Protein AF-A0AAW7KTW1-F1 (afdb_monomer_lite)

Secondary structure (DSSP, 8-state):
--HHHHHHHHGGG------PPPPPHHHHHHHHHHHHHHHHHTTS---HHHHHHHHHHHHHHHHHHHHH---SS----------------THHHH---TT-----TT-SSHHHHHHHHHH----GGGG-TT--HHHHHHHHHHHHHHHHHHHHHHTT--

Radius of gyration: 26.55 Å; chains: 1; bounding box: 48×44×89 Å

Sequence (158 aa):
MIKWILLILLCLFTSLPQAYEQYSQEHCDSIVKERETIRSRLRQSYKVKEGERLKARFKYLFEELAKHCDKPKQTNRTYQRSSAYSSSNNALLHTRMPNMKLHSD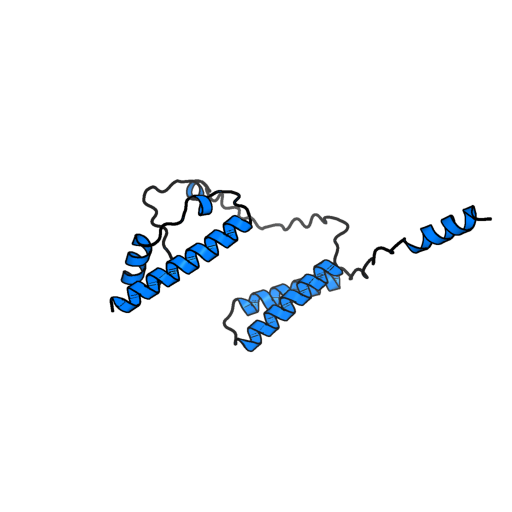SYSDPEKLAAWSEFYTLPKRCRSKGMQSSDFVWCSEYRGEQKRLFEARWNKRR

Structure (mmCIF, N/CA/C/O backbone):
data_AF-A0AAW7KTW1-F1
#
_entry.id   AF-A0AAW7KTW1-F1
#
loop_
_atom_site.group_PDB
_atom_site.id
_atom_site.type_symbol
_atom_site.label_atom_id
_atom_site.label_alt_id
_atom_site.label_comp_id
_atom_site.label_asym_id
_atom_site.label_entity_id
_atom_site.label_seq_id
_atom_site.pdbx_PDB_ins_code
_atom_site.Cartn_x
_atom_site.Cartn_y
_atom_site.Cartn_z
_atom_site.occupancy
_atom_site.B_iso_or_equiv
_atom_site.auth_seq_id
_atom_site.auth_comp_id
_atom_site.auth_asym_id
_atom_site.auth_atom_id
_atom_site.pdbx_PDB_model_num
ATOM 1 N N . MET A 1 1 ? -7.403 1.780 -63.534 1.00 54.03 1 MET A N 1
ATOM 2 C CA . MET A 1 1 ? -6.654 2.756 -62.704 1.00 54.03 1 MET A CA 1
ATOM 3 C C . MET A 1 1 ? -7.059 2.764 -61.219 1.00 54.03 1 MET A C 1
ATOM 5 O O . MET A 1 1 ? -6.532 3.567 -60.471 1.00 54.03 1 MET A O 1
ATOM 9 N N . ILE A 1 2 ? -7.912 1.836 -60.752 1.00 55.72 2 ILE A N 1
ATOM 10 C CA . ILE A 1 2 ? -8.376 1.769 -59.347 1.00 55.72 2 ILE A CA 1
ATOM 11 C C . ILE A 1 2 ? -7.443 0.959 -58.420 1.00 55.72 2 ILE A C 1
ATOM 13 O O . ILE A 1 2 ? -7.427 1.167 -57.212 1.00 55.72 2 ILE A O 1
ATOM 17 N N . LYS A 1 3 ? -6.599 0.083 -58.990 1.00 51.25 3 LYS A N 1
ATOM 18 C CA . LYS A 1 3 ? -5.624 -0.744 -58.248 1.00 51.25 3 LYS A CA 1
ATOM 19 C C . LYS A 1 3 ? -4.502 0.069 -57.590 1.00 51.25 3 LYS A C 1
ATOM 21 O O . LYS A 1 3 ? -4.025 -0.315 -56.531 1.00 51.25 3 LYS A O 1
ATOM 26 N N . TRP A 1 4 ? -4.125 1.203 -58.179 1.00 59.69 4 TRP A N 1
ATOM 27 C CA . TRP A 1 4 ? -3.083 2.080 -57.633 1.00 59.69 4 TRP A CA 1
ATOM 28 C C . TRP A 1 4 ? -3.589 2.943 -56.470 1.00 59.69 4 TRP A C 1
ATOM 30 O O . TRP A 1 4 ? -2.829 3.245 -55.558 1.00 59.69 4 TRP A O 1
ATOM 40 N N . ILE A 1 5 ? -4.887 3.264 -56.449 1.00 62.66 5 ILE A N 1
ATOM 41 C CA . ILE A 1 5 ? -5.512 4.072 -55.390 1.00 62.66 5 ILE A CA 1
ATOM 42 C C . ILE A 1 5 ? -5.597 3.275 -54.077 1.00 62.66 5 ILE A C 1
ATOM 44 O O . ILE A 1 5 ? -5.342 3.819 -53.007 1.00 62.66 5 ILE A O 1
ATOM 48 N N . LEU A 1 6 ? -5.865 1.965 -54.156 1.00 59.78 6 LEU A N 1
ATOM 49 C CA . LEU A 1 6 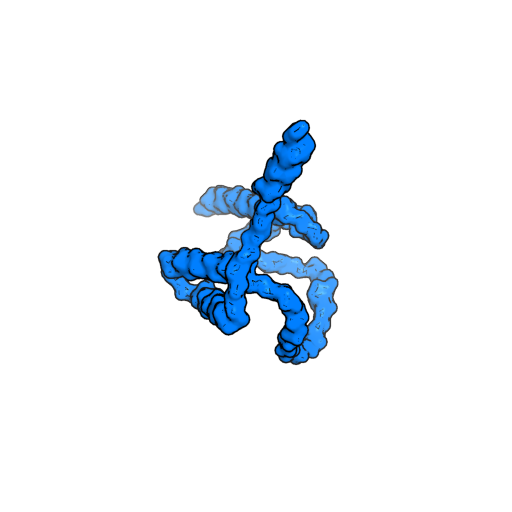? -5.891 1.076 -52.985 1.00 59.78 6 LEU A CA 1
ATOM 50 C C . LEU A 1 6 ? -4.500 0.861 -52.364 1.00 59.78 6 LEU A C 1
ATOM 52 O O . LEU A 1 6 ? -4.389 0.737 -51.148 1.00 59.78 6 LEU A O 1
ATOM 56 N N . LEU A 1 7 ? -3.441 0.865 -53.180 1.00 58.19 7 LEU A N 1
ATOM 57 C CA . LEU A 1 7 ? -2.057 0.738 -52.707 1.00 58.19 7 LEU A CA 1
ATOM 58 C C . LEU A 1 7 ? -1.578 1.986 -51.955 1.00 58.19 7 LEU A C 1
ATOM 60 O O . LEU A 1 7 ? -0.892 1.860 -50.947 1.00 58.19 7 LEU A O 1
ATOM 64 N N . ILE A 1 8 ? -1.987 3.179 -52.393 1.00 60.22 8 ILE A N 1
ATOM 65 C CA . ILE A 1 8 ? -1.631 4.439 -51.722 1.00 60.22 8 ILE A CA 1
ATOM 66 C C . ILE A 1 8 ? -2.377 4.580 -50.385 1.00 60.22 8 ILE A C 1
ATOM 68 O O . ILE A 1 8 ? -1.803 5.064 -49.410 1.00 60.22 8 ILE A O 1
ATOM 72 N N . LEU A 1 9 ? -3.624 4.097 -50.298 1.00 57.31 9 LEU A N 1
ATOM 73 C CA . LEU A 1 9 ? -4.402 4.139 -49.055 1.00 57.31 9 LEU A CA 1
ATOM 74 C C . LEU A 1 9 ? -3.849 3.203 -47.964 1.00 57.31 9 LEU A C 1
ATOM 76 O O . LEU A 1 9 ? -3.958 3.522 -46.781 1.00 57.31 9 LEU A O 1
ATOM 80 N N . LEU A 1 10 ? -3.231 2.075 -48.338 1.00 57.38 10 LEU A N 1
ATOM 81 C CA . LEU A 1 10 ? -2.641 1.134 -47.376 1.00 57.38 10 LEU A CA 1
ATOM 82 C C . LEU A 1 10 ? -1.343 1.650 -46.729 1.00 57.38 10 LEU A C 1
ATOM 84 O O . LEU A 1 10 ? -1.011 1.227 -45.624 1.00 57.38 10 LEU A O 1
ATOM 88 N N . CYS A 1 11 ? -0.624 2.578 -47.369 1.00 56.41 11 CYS A N 1
ATOM 89 C CA . CYS A 1 11 ? 0.621 3.138 -46.827 1.00 56.41 11 CYS A CA 1
ATOM 90 C C . CYS A 1 11 ? 0.407 4.218 -45.751 1.00 56.41 11 CYS A C 1
ATOM 92 O O . CYS A 1 11 ? 1.343 4.539 -45.028 1.00 56.41 11 CYS A O 1
ATOM 94 N N . LEU A 1 12 ? -0.804 4.769 -45.607 1.00 53.81 12 LEU A N 1
ATOM 95 C CA . LEU A 1 12 ? -1.099 5.824 -44.623 1.00 53.81 12 LEU A CA 1
ATOM 96 C C . LEU A 1 12 ? -1.475 5.282 -43.230 1.00 53.81 12 LEU A C 1
ATOM 98 O O . LEU A 1 12 ? -1.547 6.052 -42.277 1.00 53.81 12 LEU A O 1
ATOM 102 N N . PHE A 1 13 ? -1.678 3.966 -43.093 1.00 53.81 13 PHE A N 1
ATOM 103 C CA . PHE A 1 13 ? -2.016 3.301 -41.825 1.00 53.81 13 PHE A CA 1
ATOM 104 C C . PHE A 1 13 ? -0.828 2.616 -41.139 1.00 53.81 13 PHE A C 1
ATOM 106 O O . PHE A 1 13 ? -1.013 1.910 -40.149 1.00 53.81 13 PHE A O 1
ATOM 113 N N . THR A 1 14 ? 0.405 2.829 -41.602 1.00 55.16 14 THR A N 1
ATOM 114 C CA . THR A 1 14 ? 1.577 2.488 -40.792 1.00 55.16 14 THR A CA 1
ATOM 115 C C . THR A 1 14 ? 1.779 3.598 -39.770 1.00 55.16 14 THR A C 1
ATOM 117 O O . THR A 1 14 ? 2.580 4.511 -39.970 1.00 55.16 14 THR A O 1
ATOM 120 N N . SER A 1 15 ? 1.023 3.541 -38.673 1.00 54.66 15 SER A N 1
ATOM 121 C CA . SER A 1 15 ? 1.400 4.238 -37.449 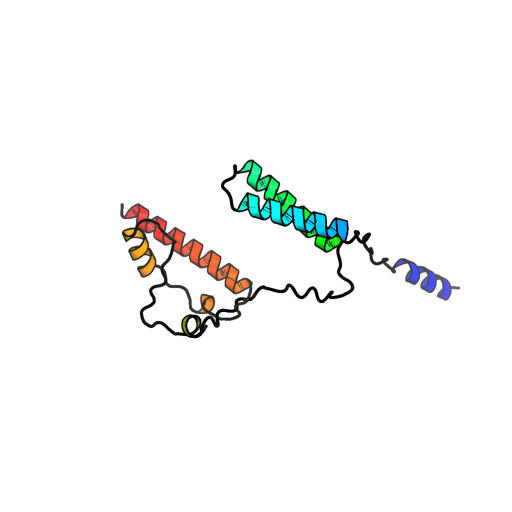1.00 54.66 15 SER A CA 1
ATOM 122 C C . SER A 1 15 ? 2.829 3.814 -37.129 1.00 54.66 15 SER A C 1
ATOM 124 O O . SER A 1 15 ? 3.060 2.654 -36.773 1.00 54.66 15 SER A O 1
ATOM 126 N N . LEU A 1 16 ? 3.790 4.723 -37.322 1.00 53.34 16 LEU A N 1
ATOM 127 C CA . LEU A 1 16 ? 5.141 4.511 -36.830 1.00 53.34 16 LEU A CA 1
ATOM 128 C C . LEU A 1 16 ? 5.008 4.136 -35.352 1.00 53.34 16 LEU A C 1
ATOM 130 O O . LEU A 1 16 ? 4.301 4.845 -34.625 1.00 53.34 16 LEU A O 1
ATOM 134 N N . PRO A 1 17 ? 5.644 3.051 -34.878 1.00 50.50 17 PRO A N 1
ATOM 135 C CA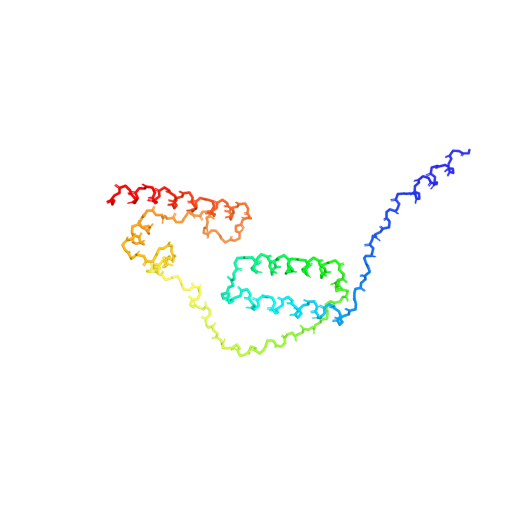 . PRO A 1 17 ? 5.843 2.934 -33.450 1.00 50.50 17 PRO A CA 1
ATOM 136 C C . PRO A 1 17 ? 6.553 4.224 -33.048 1.00 50.50 17 PRO A C 1
ATOM 138 O O . PRO A 1 17 ? 7.596 4.558 -33.616 1.00 50.50 17 PRO A O 1
ATOM 141 N N . GLN A 1 18 ? 5.954 4.997 -32.142 1.00 46.66 18 GLN A N 1
ATOM 142 C CA . GLN A 1 18 ? 6.681 6.060 -31.468 1.00 46.66 18 GLN A CA 1
ATOM 143 C C . GLN A 1 18 ? 7.762 5.356 -30.652 1.00 46.66 18 GLN A C 1
ATOM 145 O O . GLN A 1 18 ? 7.558 5.006 -29.493 1.00 46.66 18 GLN A O 1
ATOM 150 N N . ALA A 1 19 ? 8.884 5.060 -31.307 1.00 54.00 19 ALA A N 1
ATOM 151 C CA . ALA A 1 19 ? 10.135 4.783 -30.650 1.00 54.00 19 ALA A CA 1
ATOM 152 C C . ALA A 1 19 ? 10.445 6.084 -29.923 1.00 54.00 19 ALA A C 1
ATOM 154 O O . ALA A 1 19 ? 10.850 7.078 -30.524 1.00 54.00 19 ALA A O 1
ATOM 155 N N . TYR A 1 20 ? 10.072 6.116 -28.652 1.00 60.38 20 TYR A N 1
ATOM 156 C CA . TYR A 1 20 ? 10.433 7.201 -27.772 1.00 60.38 20 TYR A CA 1
ATOM 157 C C . TYR A 1 20 ? 11.960 7.356 -27.834 1.00 60.38 20 TYR A C 1
ATOM 159 O O . TYR A 1 20 ? 12.701 6.392 -28.053 1.00 60.38 20 TYR A O 1
ATOM 167 N N . GLU A 1 21 ? 12.442 8.578 -27.664 1.00 71.25 21 GLU A N 1
ATOM 168 C CA . GLU A 1 21 ? 13.877 8.820 -27.630 1.00 71.25 21 GLU A CA 1
ATOM 169 C C . GLU A 1 21 ? 14.462 8.127 -26.395 1.00 71.25 21 GLU A C 1
ATOM 171 O O . GLU A 1 21 ? 14.059 8.408 -25.262 1.00 71.25 21 GLU A O 1
ATOM 176 N N . GLN A 1 22 ? 15.338 7.148 -26.619 1.00 80.12 22 GLN A N 1
ATOM 177 C CA . GLN A 1 22 ? 15.913 6.354 -25.545 1.00 80.12 22 GLN A CA 1
ATOM 178 C C . GLN A 1 22 ? 16.961 7.182 -24.804 1.00 80.12 22 GLN A C 1
ATOM 180 O O . GLN A 1 22 ? 17.892 7.720 -25.404 1.00 80.12 22 GLN A O 1
ATOM 185 N N . TYR A 1 23 ? 16.819 7.280 -23.487 1.00 86.25 23 TYR A N 1
ATOM 186 C CA . TYR A 1 23 ? 17.766 8.010 -22.657 1.00 86.25 23 TYR A CA 1
ATOM 187 C C . TYR A 1 23 ? 19.100 7.277 -22.536 1.00 86.25 23 TYR A C 1
ATOM 189 O O . TYR A 1 23 ? 19.183 6.048 -22.609 1.00 86.25 23 TYR A O 1
ATOM 197 N N . SER A 1 24 ? 20.166 8.051 -22.315 1.00 87.81 24 SER A N 1
ATOM 198 C CA . SER A 1 24 ? 21.473 7.479 -22.008 1.00 87.81 24 SER A CA 1
ATOM 199 C C . SER A 1 24 ? 21.413 6.694 -20.694 1.00 87.81 24 SER A C 1
ATOM 201 O O . SER A 1 24 ? 20.649 7.014 -19.778 1.00 87.81 24 SER A O 1
ATOM 203 N N . GLN A 1 25 ? 22.262 5.674 -20.573 1.00 85.06 25 GLN A N 1
ATOM 204 C CA . GLN A 1 25 ? 22.326 4.850 -19.365 1.00 85.06 25 GLN A CA 1
ATOM 205 C C . GLN A 1 25 ? 22.633 5.687 -18.111 1.00 85.06 25 GLN A C 1
ATOM 207 O O . GLN A 1 25 ? 22.034 5.453 -17.064 1.00 85.06 25 GLN A O 1
ATOM 212 N N . GLU A 1 26 ? 23.507 6.691 -18.227 1.00 87.88 26 GLU A N 1
ATOM 213 C CA . GLU A 1 26 ? 23.833 7.614 -17.133 1.00 87.88 26 GLU A CA 1
ATOM 214 C C . GLU A 1 26 ? 22.616 8.428 -16.688 1.00 87.88 26 GLU A C 1
ATOM 216 O O . GLU A 1 26 ? 22.384 8.607 -15.491 1.00 87.88 26 GLU A O 1
ATOM 221 N N . HIS A 1 27 ? 21.797 8.873 -17.643 1.00 90.88 27 HIS A N 1
ATOM 222 C CA . HIS A 1 27 ? 20.575 9.600 -17.337 1.00 90.88 27 HIS A CA 1
ATOM 223 C C . HIS A 1 27 ? 19.550 8.692 -16.643 1.00 90.88 27 HIS A C 1
ATOM 225 O O . HIS A 1 27 ? 19.014 9.062 -15.596 1.00 90.88 27 HIS A O 1
ATOM 231 N N . CYS A 1 28 ? 19.356 7.465 -17.134 1.00 91.25 28 CYS A N 1
ATOM 232 C CA . CYS A 1 28 ? 18.505 6.470 -16.478 1.00 91.25 28 CYS A CA 1
ATOM 233 C C . CYS A 1 28 ? 18.985 6.146 -15.049 1.00 91.25 28 CYS A C 1
ATOM 235 O O . CYS A 1 28 ? 18.175 6.093 -14.119 1.00 91.25 28 CYS A O 1
ATOM 237 N N . ASP A 1 29 ? 20.295 5.980 -14.840 1.00 91.38 29 ASP A N 1
ATOM 238 C CA . ASP A 1 29 ? 20.878 5.740 -13.515 1.00 91.38 29 ASP A CA 1
ATOM 239 C C . ASP A 1 29 ? 20.699 6.962 -12.587 1.00 91.38 29 ASP A C 1
ATOM 241 O O . ASP A 1 29 ? 20.420 6.798 -11.393 1.00 91.38 29 ASP A O 1
ATOM 245 N N . SER A 1 30 ? 20.756 8.187 -13.124 1.00 94.12 30 SER A N 1
ATOM 246 C CA . SER A 1 30 ? 20.460 9.409 -12.363 1.00 94.12 30 SER A CA 1
ATOM 247 C C . SER A 1 30 ? 19.002 9.458 -11.884 1.00 94.12 30 SER A C 1
ATOM 249 O O . SER A 1 30 ? 18.752 9.745 -10.709 1.00 94.12 30 SER A O 1
ATOM 251 N N . ILE A 1 31 ? 18.046 9.067 -12.739 1.00 94.12 31 ILE A N 1
ATOM 252 C CA . ILE A 1 31 ? 16.621 8.997 -12.388 1.00 94.12 31 ILE A CA 1
ATOM 253 C C . ILE A 1 31 ? 16.388 7.938 -11.300 1.00 94.12 31 ILE A C 1
ATOM 255 O O . ILE A 1 31 ? 15.666 8.183 -10.329 1.00 94.12 31 ILE A O 1
ATOM 259 N N . VAL A 1 32 ? 17.018 6.762 -11.414 1.00 94.31 32 VAL A N 1
ATOM 260 C CA . VAL A 1 32 ? 16.951 5.710 -10.383 1.00 94.31 32 VAL A CA 1
ATOM 261 C C . VAL A 1 32 ? 17.485 6.221 -9.043 1.00 94.31 32 VAL A C 1
ATOM 263 O O . VAL A 1 32 ? 16.843 6.013 -8.009 1.00 94.31 32 VAL A O 1
ATOM 266 N N . LYS A 1 33 ? 18.621 6.925 -9.053 1.00 95.81 33 LYS A N 1
ATOM 267 C CA . LYS A 1 33 ? 19.220 7.510 -7.848 1.00 95.81 33 LYS A CA 1
ATOM 268 C C . LYS A 1 33 ? 18.284 8.524 -7.190 1.00 95.81 33 LYS A C 1
ATOM 270 O O . LYS A 1 33 ? 18.061 8.440 -5.984 1.00 95.81 33 LYS A O 1
ATOM 275 N N . GLU A 1 34 ? 17.687 9.426 -7.969 1.00 96.19 34 GLU A N 1
ATOM 276 C CA . GLU A 1 34 ? 16.731 10.414 -7.454 1.00 96.19 34 GLU A CA 1
ATOM 277 C C . GLU A 1 34 ? 15.514 9.733 -6.807 1.00 96.19 34 GLU A C 1
ATOM 279 O O . GLU A 1 34 ? 15.101 10.093 -5.700 1.00 96.19 34 GLU A O 1
ATOM 284 N N . ARG A 1 35 ? 14.969 8.688 -7.443 1.00 96.75 35 ARG A N 1
ATOM 285 C CA . ARG A 1 35 ? 13.848 7.920 -6.883 1.00 96.75 35 ARG A CA 1
ATOM 286 C C . ARG A 1 35 ? 14.190 7.275 -5.543 1.00 96.75 35 ARG A C 1
ATOM 288 O O . ARG A 1 35 ? 13.359 7.316 -4.636 1.00 96.75 35 ARG A O 1
ATOM 295 N N . GLU A 1 36 ? 15.383 6.706 -5.386 1.00 95.69 36 GLU A N 1
ATOM 296 C CA . GLU A 1 36 ? 15.811 6.134 -4.103 1.00 95.69 36 GLU A CA 1
ATOM 297 C C . GLU A 1 36 ? 16.019 7.211 -3.026 1.00 95.69 36 GLU A C 1
ATOM 299 O O . GLU A 1 36 ? 15.622 7.012 -1.874 1.00 95.69 36 GLU A O 1
ATOM 304 N N . THR A 1 37 ? 16.522 8.396 -3.388 1.00 96.50 37 THR A N 1
ATOM 305 C CA . THR A 1 37 ? 16.581 9.547 -2.471 1.00 96.50 37 THR A CA 1
ATOM 306 C C . THR A 1 37 ? 15.184 9.962 -2.001 1.00 96.50 37 THR A C 1
ATOM 308 O O . THR A 1 37 ? 14.956 10.107 -0.797 1.00 96.50 37 THR A O 1
ATOM 311 N N . ILE A 1 38 ? 14.218 10.081 -2.918 1.00 96.88 38 ILE A N 1
ATOM 312 C CA . ILE A 1 38 ? 12.825 10.414 -2.578 1.00 96.88 38 ILE A CA 1
ATOM 313 C C . ILE A 1 38 ? 12.201 9.327 -1.696 1.00 96.88 38 ILE A C 1
ATOM 315 O O . ILE A 1 38 ? 11.547 9.635 -0.699 1.00 96.88 38 ILE A O 1
ATOM 319 N N . ARG A 1 39 ? 12.428 8.049 -2.018 1.00 95.00 39 ARG A N 1
ATOM 320 C CA . ARG A 1 39 ? 11.959 6.911 -1.216 1.00 95.00 39 ARG A CA 1
ATOM 321 C C . ARG A 1 39 ? 12.512 6.961 0.206 1.00 95.00 39 ARG A C 1
ATOM 323 O O . ARG A 1 39 ? 11.766 6.698 1.145 1.00 95.00 39 ARG A O 1
ATOM 330 N N . SER A 1 40 ? 13.788 7.306 0.370 1.00 94.75 40 SER A N 1
ATOM 331 C CA . SER A 1 40 ? 14.404 7.503 1.684 1.00 94.75 40 SER A CA 1
ATOM 332 C C . SER A 1 40 ? 13.738 8.650 2.451 1.00 94.75 40 SER A C 1
ATOM 334 O O . SER A 1 40 ? 13.345 8.472 3.604 1.00 94.75 40 SER A O 1
ATOM 336 N N . ARG A 1 41 ? 13.495 9.794 1.796 1.00 95.88 41 ARG A N 1
ATOM 337 C CA . ARG A 1 41 ? 12.814 10.942 2.416 1.00 95.88 41 ARG A CA 1
ATOM 338 C C . ARG A 1 41 ? 11.385 10.613 2.855 1.00 95.88 41 ARG A C 1
ATOM 340 O O . ARG A 1 41 ? 10.984 10.987 3.950 1.00 95.88 41 ARG A O 1
ATOM 347 N N . LEU A 1 42 ? 10.644 9.858 2.044 1.00 93.94 42 LEU A N 1
ATOM 348 C CA . LEU A 1 42 ? 9.286 9.399 2.359 1.00 93.94 42 LEU A CA 1
ATOM 349 C C . LEU A 1 42 ? 9.219 8.376 3.509 1.00 93.94 42 LEU A C 1
ATOM 351 O O . LEU A 1 42 ? 8.126 8.103 3.997 1.00 93.94 42 LEU A O 1
ATOM 355 N N . ARG A 1 43 ? 10.344 7.787 3.942 1.00 94.31 43 ARG A N 1
ATOM 356 C CA . ARG A 1 43 ? 10.402 6.931 5.145 1.00 94.31 43 ARG A CA 1
ATOM 357 C C . ARG A 1 43 ? 10.584 7.728 6.437 1.00 94.31 43 ARG A C 1
ATOM 359 O O . ARG A 1 43 ? 10.426 7.168 7.515 1.00 94.31 43 ARG A O 1
ATOM 366 N N . GLN A 1 44 ? 10.943 9.003 6.332 1.00 93.88 44 GLN A N 1
ATOM 367 C CA . GLN A 1 44 ? 11.076 9.915 7.464 1.00 93.88 44 GLN A CA 1
ATOM 368 C C . GLN A 1 44 ? 9.757 10.665 7.692 1.00 93.88 44 GLN A C 1
ATOM 370 O O . GLN A 1 44 ? 8.862 10.634 6.850 1.00 93.88 44 GLN A O 1
ATOM 375 N N . SER A 1 45 ? 9.633 11.377 8.811 1.00 91.50 45 SER A N 1
ATOM 376 C CA . SER A 1 45 ? 8.514 12.301 9.020 1.00 91.50 45 SER A CA 1
ATOM 377 C C . SER A 1 45 ? 8.582 13.467 8.026 1.00 91.50 45 SER A C 1
ATOM 379 O O . SER A 1 45 ? 9.631 14.092 7.865 1.00 91.50 45 SER A O 1
ATOM 381 N N . TYR A 1 46 ? 7.456 13.788 7.387 1.00 93.62 46 TYR A N 1
ATOM 382 C CA . TYR A 1 46 ? 7.322 14.892 6.432 1.00 93.62 46 TYR A CA 1
ATOM 383 C C . TYR A 1 46 ? 5.998 15.634 6.628 1.00 93.62 46 TYR A C 1
ATOM 385 O O . TYR A 1 46 ? 5.023 15.088 7.147 1.00 93.62 46 TYR A O 1
ATOM 393 N N . LYS A 1 47 ? 5.941 16.891 6.178 1.00 95.75 47 LYS A N 1
ATOM 394 C CA . LYS A 1 47 ? 4.682 17.652 6.133 1.00 95.75 47 LYS A CA 1
ATOM 395 C C . LYS A 1 47 ? 3.823 17.161 4.965 1.00 95.75 47 LYS A C 1
ATOM 397 O O . LYS A 1 47 ? 4.360 16.821 3.916 1.00 95.75 47 LYS A O 1
ATOM 402 N N . VAL A 1 48 ? 2.495 17.194 5.090 1.00 92.69 48 VAL A N 1
ATOM 403 C CA . VAL A 1 48 ? 1.562 16.673 4.062 1.00 92.69 48 VAL A CA 1
ATOM 404 C C . VAL A 1 48 ? 1.876 17.211 2.657 1.00 92.69 48 VAL A C 1
ATOM 406 O O . VAL A 1 48 ? 2.103 16.430 1.737 1.00 92.69 48 VAL A O 1
ATOM 409 N N . LYS A 1 49 ? 2.022 18.535 2.519 1.00 94.94 49 LYS A N 1
ATOM 410 C CA . LYS A 1 49 ? 2.346 19.206 1.246 1.00 94.94 49 LYS A CA 1
ATOM 411 C C . LYS A 1 49 ? 3.699 18.784 0.654 1.00 94.94 49 LYS A C 1
ATOM 413 O O . LYS A 1 49 ? 3.869 18.759 -0.561 1.00 94.94 49 LYS A O 1
ATOM 418 N N . GLU A 1 50 ? 4.678 18.472 1.502 1.00 94.31 50 GLU A N 1
ATOM 419 C CA . GLU A 1 50 ? 5.974 17.930 1.073 1.00 94.31 50 GLU A CA 1
ATOM 420 C C . GLU A 1 50 ? 5.804 16.492 0.569 1.00 94.31 50 GLU A C 1
ATOM 422 O O . GLU A 1 50 ? 6.272 16.159 -0.518 1.00 94.31 50 GLU A O 1
ATOM 427 N N . GLY A 1 51 ? 5.058 15.665 1.305 1.00 95.44 51 GLY A N 1
ATOM 428 C CA . GLY A 1 51 ? 4.765 14.284 0.933 1.00 95.44 51 GLY A CA 1
ATOM 429 C C . GLY A 1 51 ? 4.034 14.154 -0.403 1.00 95.44 51 GLY A C 1
ATOM 430 O O . GLY A 1 51 ? 4.389 13.298 -1.210 1.00 95.44 51 GLY A O 1
ATOM 431 N N . GLU A 1 52 ? 3.046 15.009 -0.673 1.00 96.94 52 GLU A N 1
ATOM 432 C CA . GLU A 1 52 ? 2.330 15.035 -1.957 1.00 96.94 52 GLU A CA 1
ATOM 433 C C . GLU A 1 52 ? 3.265 15.352 -3.127 1.00 96.94 52 GLU A C 1
ATOM 435 O O . GLU A 1 52 ? 3.269 14.632 -4.128 1.00 96.94 52 GLU A O 1
ATOM 440 N N . ARG A 1 53 ? 4.120 16.372 -2.975 1.00 97.62 53 ARG A N 1
ATOM 441 C CA . ARG A 1 53 ? 5.120 16.743 -3.989 1.00 97.62 53 ARG A CA 1
ATOM 442 C C . ARG A 1 53 ? 6.112 15.613 -4.248 1.00 97.62 53 ARG A C 1
ATOM 444 O O . ARG A 1 53 ? 6.382 15.291 -5.403 1.00 97.62 53 ARG A O 1
ATOM 451 N N . LEU A 1 54 ? 6.618 14.984 -3.188 1.00 97.12 54 LEU A N 1
ATOM 452 C CA . LEU A 1 54 ? 7.547 13.859 -3.289 1.00 97.12 54 LEU A CA 1
ATOM 453 C C . LEU A 1 54 ? 6.903 12.655 -3.984 1.00 97.12 54 LEU A C 1
ATOM 455 O O . LEU A 1 54 ? 7.525 12.053 -4.855 1.00 97.12 54 LEU A O 1
ATOM 459 N N . LYS A 1 55 ? 5.646 12.326 -3.662 1.00 95.81 55 LYS A N 1
ATOM 460 C CA . LYS A 1 55 ? 4.900 11.245 -4.328 1.00 95.81 55 LYS A CA 1
ATOM 461 C C . LYS A 1 55 ? 4.660 11.545 -5.808 1.00 95.81 55 LYS A C 1
ATOM 463 O O . LYS A 1 55 ? 4.861 10.659 -6.636 1.00 95.81 55 LYS A O 1
ATOM 468 N N . ALA A 1 56 ? 4.278 12.778 -6.144 1.00 97.31 56 ALA A N 1
ATOM 469 C CA . ALA A 1 56 ? 4.082 13.202 -7.528 1.00 97.31 56 ALA A CA 1
ATOM 470 C C . ALA A 1 56 ? 5.383 13.091 -8.337 1.00 97.31 56 ALA A C 1
ATOM 472 O O . ALA A 1 56 ? 5.392 12.474 -9.401 1.00 97.31 56 ALA A O 1
ATOM 473 N N . ARG A 1 57 ? 6.503 13.588 -7.793 1.00 97.31 57 ARG A N 1
ATOM 474 C CA . ARG A 1 57 ? 7.828 13.461 -8.419 1.00 97.31 57 ARG A CA 1
ATOM 475 C C . ARG A 1 57 ? 8.250 12.000 -8.558 1.00 97.31 57 ARG A C 1
ATOM 477 O O . ARG A 1 57 ? 8.702 11.594 -9.620 1.00 97.31 57 ARG A O 1
ATOM 484 N N . PHE A 1 58 ? 8.052 11.189 -7.520 1.00 95.62 58 PHE A N 1
ATOM 485 C CA . PHE A 1 58 ? 8.380 9.764 -7.555 1.00 95.62 58 PHE A CA 1
ATOM 486 C C . PHE A 1 58 ? 7.610 9.010 -8.647 1.00 95.62 58 PHE A C 1
ATOM 488 O O . PHE A 1 58 ? 8.184 8.144 -9.309 1.00 95.62 58 PHE A O 1
ATOM 495 N N . LYS A 1 59 ? 6.323 9.340 -8.831 1.00 94.81 59 LYS A N 1
ATOM 496 C CA . LYS A 1 59 ? 5.476 8.791 -9.895 1.00 94.81 59 LYS A CA 1
ATOM 497 C C . LYS A 1 59 ? 5.955 9.247 -11.274 1.00 94.81 59 LYS A C 1
ATOM 499 O O . LYS A 1 59 ? 6.152 8.402 -12.137 1.00 94.81 59 LYS A O 1
ATOM 504 N N . TYR A 1 60 ? 6.210 10.543 -11.445 1.00 95.56 60 TYR A N 1
ATOM 505 C CA . TYR A 1 60 ? 6.736 11.098 -12.692 1.00 95.56 60 TYR A CA 1
ATOM 506 C C . TYR A 1 60 ? 8.025 10.385 -13.134 1.00 95.56 60 TYR A C 1
ATOM 508 O O . TYR A 1 60 ? 8.095 9.865 -14.238 1.00 95.56 60 TYR A O 1
ATOM 516 N N . LEU A 1 61 ? 9.002 10.240 -12.233 1.00 94.62 61 LEU A N 1
ATOM 517 C CA . LEU A 1 61 ? 10.268 9.558 -12.531 1.00 94.62 61 LEU A CA 1
ATOM 518 C C . LEU A 1 61 ? 10.094 8.062 -12.853 1.00 94.62 61 LEU A C 1
ATOM 520 O O . LEU A 1 61 ? 10.915 7.477 -13.553 1.00 94.62 61 LEU A O 1
ATOM 524 N N . PHE A 1 62 ? 9.059 7.412 -12.313 1.00 91.62 62 PHE A N 1
ATOM 525 C CA . PHE A 1 62 ? 8.737 6.028 -12.666 1.00 91.62 62 PHE A CA 1
ATOM 526 C C . PHE A 1 62 ? 8.211 5.924 -14.100 1.00 91.62 62 PHE A C 1
ATOM 528 O O . PHE A 1 62 ? 8.641 5.039 -14.837 1.00 91.62 62 PHE A O 1
ATOM 535 N N . GLU A 1 63 ? 7.313 6.829 -14.487 1.00 89.69 63 GLU A N 1
ATOM 536 C CA . GLU A 1 63 ? 6.794 6.910 -15.853 1.00 89.69 63 GLU A CA 1
ATOM 537 C C . GLU A 1 63 ? 7.903 7.266 -16.843 1.00 89.69 63 GLU A C 1
ATOM 539 O O . GLU A 1 63 ? 7.974 6.660 -17.905 1.00 89.69 63 GLU A O 1
ATOM 544 N N . GLU A 1 64 ? 8.801 8.178 -16.471 1.00 90.19 64 GLU A N 1
ATOM 545 C CA . GLU A 1 64 ? 9.946 8.576 -17.289 1.00 90.19 64 GLU A CA 1
ATOM 546 C C . GLU A 1 64 ? 10.883 7.391 -17.576 1.00 90.19 64 GLU A C 1
ATOM 548 O O . GLU A 1 64 ? 11.251 7.154 -18.723 1.00 90.19 64 GLU A O 1
ATOM 553 N N . LEU A 1 65 ? 11.205 6.585 -16.554 1.00 89.44 65 LEU A N 1
ATOM 554 C CA . LEU A 1 65 ? 11.988 5.356 -16.729 1.00 89.44 65 LEU A CA 1
ATOM 555 C C . LEU A 1 65 ? 11.275 4.343 -17.628 1.00 89.44 65 LEU A C 1
ATOM 557 O O . LEU A 1 65 ? 11.910 3.741 -18.484 1.00 89.44 65 LEU A O 1
ATOM 561 N N . ALA A 1 66 ? 9.974 4.133 -17.417 1.00 85.44 66 ALA A N 1
ATOM 562 C CA . ALA A 1 66 ? 9.199 3.184 -18.212 1.00 85.44 66 ALA A CA 1
ATOM 563 C C . ALA A 1 66 ? 9.076 3.623 -19.674 1.00 85.44 66 ALA A C 1
ATOM 565 O O . ALA A 1 66 ? 8.997 2.778 -20.557 1.00 85.44 66 ALA A O 1
ATOM 566 N N . LYS A 1 67 ? 9.044 4.938 -19.913 1.00 85.50 67 LYS A N 1
ATOM 567 C CA . LYS A 1 67 ? 8.963 5.509 -21.250 1.00 85.50 67 LYS A CA 1
ATOM 568 C C . LYS A 1 67 ? 10.302 5.507 -21.949 1.00 85.50 67 LYS A C 1
ATOM 570 O O . LYS A 1 67 ? 10.308 5.105 -23.085 1.00 85.50 67 LYS A O 1
ATOM 575 N N . HIS A 1 68 ? 11.387 5.949 -21.315 1.00 87.31 68 HIS A N 1
ATOM 576 C CA . HIS A 1 68 ? 12.629 6.299 -22.019 1.00 87.31 68 HIS A CA 1
ATOM 577 C C . HIS A 1 68 ? 13.801 5.355 -21.763 1.00 87.31 68 HIS A C 1
ATOM 579 O O . HIS A 1 68 ? 14.827 5.439 -22.436 1.00 87.31 68 HIS A O 1
ATOM 585 N N . CYS A 1 69 ? 13.670 4.460 -20.789 1.00 84.56 69 CYS A N 1
ATOM 586 C CA . CYS A 1 69 ? 14.732 3.560 -20.375 1.00 84.56 69 CYS A CA 1
ATOM 587 C C . CYS A 1 69 ? 14.311 2.096 -20.582 1.00 84.56 69 CYS A C 1
ATOM 589 O O . CYS A 1 69 ? 14.319 1.324 -19.616 1.00 84.56 69 CYS A O 1
ATOM 591 N N . ASP A 1 70 ? 13.971 1.678 -21.816 1.00 71.00 70 ASP A N 1
ATOM 592 C CA . ASP A 1 70 ? 13.930 0.235 -22.095 1.00 71.00 70 ASP A CA 1
ATOM 593 C C . ASP A 1 70 ? 15.327 -0.357 -21.988 1.00 71.00 70 ASP A C 1
ATOM 595 O O . ASP A 1 70 ? 16.346 0.225 -22.368 1.00 71.00 70 ASP A O 1
ATOM 599 N N . LYS A 1 71 ? 15.348 -1.593 -21.504 1.00 62.09 71 LYS A N 1
ATOM 600 C CA . LYS A 1 71 ? 16.520 -2.453 -21.544 1.00 62.09 71 LYS A CA 1
ATOM 601 C C . LYS A 1 71 ? 16.415 -3.397 -22.744 1.00 62.09 71 LYS A C 1
ATOM 603 O O . LYS A 1 71 ? 15.913 -4.509 -22.566 1.00 62.09 71 LYS A O 1
ATOM 608 N N . PRO A 1 72 ? 16.953 -3.081 -23.936 1.00 47.31 72 PRO A N 1
ATOM 609 C CA . PRO A 1 72 ? 17.415 -4.146 -24.801 1.00 47.31 72 PRO A CA 1
ATOM 610 C C . PRO A 1 72 ? 18.673 -4.718 -24.139 1.00 47.31 72 PRO A C 1
ATOM 612 O O . PRO A 1 72 ? 19.715 -4.072 -24.072 1.00 47.31 72 PRO A O 1
ATOM 615 N N . LYS A 1 73 ? 18.544 -5.948 -23.637 1.00 42.66 73 LYS A N 1
ATOM 616 C CA . LYS A 1 73 ? 19.502 -6.723 -22.831 1.00 42.66 73 LYS A CA 1
ATOM 617 C C . LYS A 1 73 ? 19.351 -6.514 -21.328 1.00 42.66 73 LYS A C 1
ATOM 619 O O . LYS A 1 73 ? 19.822 -5.561 -20.711 1.00 42.66 73 LYS A O 1
ATOM 624 N N . GLN A 1 74 ? 18.747 -7.542 -20.745 1.00 40.53 74 GLN A N 1
ATOM 625 C CA . GLN A 1 74 ? 19.201 -8.244 -19.553 1.00 40.53 74 GLN A CA 1
ATOM 626 C C . GLN A 1 74 ? 20.739 -8.220 -19.464 1.00 40.53 74 GLN A C 1
ATOM 628 O O . GLN A 1 74 ? 21.430 -9.185 -19.775 1.00 40.53 74 GLN A O 1
ATOM 633 N N . THR A 1 75 ? 21.313 -7.086 -19.067 1.00 39.38 75 THR A N 1
ATOM 634 C CA . THR A 1 75 ? 22.623 -7.113 -18.447 1.00 39.38 75 THR A CA 1
ATOM 635 C C . THR A 1 75 ? 22.413 -7.979 -17.224 1.00 39.38 75 THR A C 1
ATOM 637 O O . THR A 1 75 ? 21.580 -7.674 -16.366 1.00 39.38 75 THR A O 1
ATOM 640 N N . ASN A 1 76 ? 23.125 -9.100 -17.182 1.00 40.88 76 ASN A N 1
ATOM 641 C CA . ASN A 1 76 ? 23.392 -9.847 -15.968 1.00 40.88 76 ASN A CA 1
ATOM 642 C C . ASN A 1 76 ? 24.165 -8.918 -15.019 1.00 40.88 76 ASN A C 1
ATOM 644 O O . ASN A 1 76 ? 25.323 -9.154 -14.691 1.00 40.88 76 ASN A O 1
ATOM 648 N N . ARG A 1 77 ? 23.532 -7.827 -14.567 1.00 40.34 77 ARG A N 1
ATOM 649 C CA . ARG A 1 77 ? 23.812 -7.234 -13.275 1.00 40.34 77 ARG A CA 1
ATOM 650 C C . ARG A 1 77 ? 23.342 -8.304 -12.307 1.00 40.34 77 ARG A C 1
ATOM 652 O O . ARG A 1 77 ? 22.229 -8.260 -11.785 1.00 40.34 77 ARG A O 1
ATOM 659 N N . THR A 1 78 ? 24.201 -9.304 -12.128 1.00 39.34 78 THR A N 1
ATOM 660 C CA . THR A 1 78 ? 24.339 -10.009 -10.874 1.00 39.34 78 THR A CA 1
ATOM 661 C C . THR A 1 78 ? 24.517 -8.886 -9.874 1.00 39.34 78 THR A C 1
ATOM 663 O O . THR A 1 78 ? 25.617 -8.392 -9.646 1.00 39.34 78 THR A O 1
ATOM 666 N N . TYR A 1 79 ? 23.404 -8.401 -9.328 1.00 35.59 79 TYR A N 1
ATOM 667 C CA . TYR A 1 79 ? 23.427 -7.905 -7.979 1.00 35.59 79 TYR A CA 1
ATOM 668 C C . TYR A 1 79 ? 24.070 -9.061 -7.228 1.00 35.59 79 TYR A C 1
ATOM 670 O O . TYR A 1 79 ? 23.416 -10.071 -6.965 1.00 35.59 79 TYR A O 1
ATOM 678 N N . GLN A 1 80 ? 25.372 -8.955 -6.957 1.00 38.47 80 GLN A N 1
ATOM 679 C CA . GLN A 1 80 ? 25.951 -9.607 -5.807 1.00 38.47 80 GLN A CA 1
ATOM 680 C C . GLN A 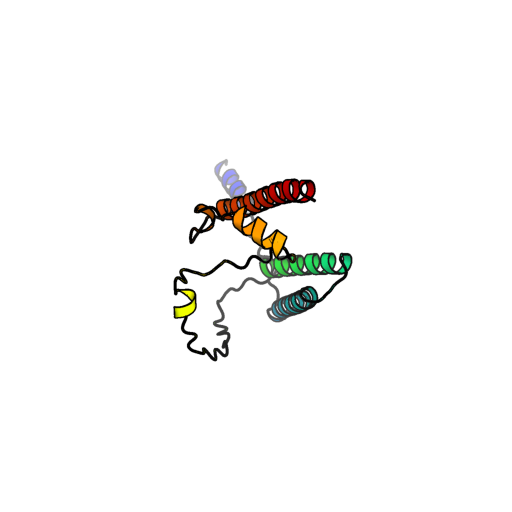1 80 ? 25.177 -9.005 -4.642 1.00 38.47 80 GLN A C 1
ATOM 682 O O . GLN A 1 80 ? 25.571 -8.031 -4.010 1.00 38.47 80 GLN A O 1
ATOM 687 N N . ARG A 1 81 ? 23.995 -9.580 -4.396 1.00 38.12 81 ARG A N 1
ATOM 688 C CA . ARG A 1 81 ? 23.490 -9.737 -3.056 1.00 38.12 81 ARG A CA 1
ATOM 689 C C . ARG A 1 81 ? 24.694 -10.330 -2.357 1.00 38.12 81 ARG A C 1
ATOM 691 O O . ARG A 1 81 ? 25.068 -11.467 -2.637 1.00 38.12 81 ARG A O 1
ATOM 698 N N . SER A 1 82 ? 25.324 -9.549 -1.498 1.00 38.47 82 SER A N 1
ATOM 699 C CA . SER A 1 82 ? 26.027 -10.086 -0.353 1.00 38.47 82 SER A CA 1
ATOM 700 C C . SER A 1 82 ? 24.981 -10.852 0.451 1.00 38.47 82 SER A C 1
ATOM 702 O O . SER A 1 82 ? 24.478 -10.418 1.480 1.00 38.47 82 SER A O 1
ATOM 704 N N . SER A 1 83 ? 24.577 -12.007 -0.073 1.00 45.28 83 SER A N 1
ATOM 705 C CA . SER A 1 83 ? 23.946 -13.021 0.712 1.00 45.28 83 SER A CA 1
ATOM 706 C C . SER A 1 83 ? 25.092 -13.598 1.528 1.00 45.28 83 SER A C 1
ATOM 708 O O . SER A 1 83 ? 25.629 -14.660 1.229 1.00 45.28 83 SER A O 1
ATOM 710 N N . ALA A 1 84 ? 25.384 -12.935 2.644 1.00 41.44 84 ALA A N 1
ATOM 711 C CA . ALA A 1 84 ? 25.382 -13.689 3.880 1.00 41.44 84 ALA A CA 1
ATOM 712 C C . ALA A 1 84 ? 23.980 -14.313 3.993 1.00 41.44 84 ALA A C 1
ATOM 714 O O . ALA A 1 84 ? 23.108 -13.838 4.717 1.00 41.44 84 ALA A O 1
ATOM 715 N N . TYR A 1 85 ? 23.727 -15.333 3.166 1.00 41.16 85 TYR A N 1
ATOM 716 C CA . TYR A 1 85 ? 22.640 -16.260 3.347 1.00 41.16 85 TYR A CA 1
ATOM 717 C C . TYR A 1 85 ? 23.107 -17.040 4.566 1.00 41.16 85 TYR A C 1
ATOM 719 O O . TYR A 1 85 ? 23.709 -18.104 4.472 1.00 41.16 85 TYR A O 1
ATOM 727 N N . SER A 1 86 ? 22.870 -16.456 5.744 1.00 45.91 86 SER A N 1
ATOM 728 C CA . SER A 1 86 ? 22.428 -17.276 6.854 1.00 45.91 86 SER A CA 1
ATOM 729 C C . SER A 1 86 ? 21.431 -18.235 6.227 1.00 45.91 86 SER A C 1
ATOM 731 O O . SER A 1 86 ? 20.495 -17.784 5.558 1.00 45.91 86 SER A O 1
ATOM 733 N N . SER A 1 87 ? 21.709 -19.532 6.318 1.00 46.81 87 SER A N 1
ATOM 734 C CA . SER A 1 87 ? 20.723 -20.565 6.049 1.00 46.81 87 SER A CA 1
ATOM 735 C C . SER A 1 87 ? 19.583 -20.306 7.030 1.00 46.81 87 SER A C 1
ATOM 737 O O . SER A 1 87 ? 19.532 -20.863 8.125 1.00 46.81 87 SER A O 1
ATOM 739 N N . SER A 1 88 ? 18.731 -19.329 6.712 1.00 53.09 88 SER A N 1
ATOM 740 C CA . SER A 1 88 ? 17.588 -18.993 7.523 1.00 53.09 88 SER A CA 1
ATOM 741 C C . SER A 1 88 ? 16.670 -20.158 7.264 1.00 53.09 88 SER A C 1
ATOM 743 O O . SER A 1 88 ? 16.065 -20.253 6.196 1.00 53.09 88 SER A O 1
ATOM 745 N N . ASN A 1 89 ? 16.679 -21.104 8.197 1.00 53.94 89 ASN A N 1
ATOM 746 C CA . ASN A 1 89 ? 15.780 -22.234 8.225 1.00 53.94 89 ASN A CA 1
ATOM 747 C C . ASN A 1 89 ? 14.348 -21.698 8.066 1.00 53.94 89 ASN A C 1
ATOM 749 O O . ASN A 1 89 ? 13.675 -21.367 9.042 1.00 53.94 89 ASN A O 1
ATOM 753 N N . ASN A 1 90 ? 13.869 -21.627 6.818 1.00 55.72 90 ASN A N 1
ATOM 754 C CA . ASN A 1 90 ? 12.504 -21.232 6.467 1.00 55.72 90 ASN A CA 1
ATOM 755 C C . ASN A 1 90 ? 11.486 -22.250 7.003 1.00 55.72 90 ASN A C 1
ATOM 757 O O . ASN A 1 90 ? 10.284 -22.052 6.863 1.00 55.72 90 ASN A O 1
ATOM 761 N N . ALA A 1 91 ? 11.959 -23.313 7.664 1.00 56.34 91 ALA A N 1
ATOM 762 C CA . ALA A 1 91 ? 11.178 -24.165 8.540 1.00 56.34 91 ALA A CA 1
ATOM 763 C C . ALA A 1 91 ? 10.240 -23.330 9.423 1.00 56.34 91 ALA A C 1
ATOM 765 O O . ALA A 1 91 ? 9.043 -23.569 9.383 1.00 56.34 91 ALA A O 1
ATOM 766 N N . LEU A 1 92 ? 10.722 -22.269 10.088 1.00 57.25 92 LEU A N 1
ATOM 767 C CA . LEU A 1 92 ? 9.873 -21.405 10.927 1.00 57.25 92 LEU A CA 1
ATOM 768 C C . LEU A 1 92 ? 8.746 -20.692 10.157 1.00 57.25 92 LEU A C 1
ATOM 770 O O . LEU A 1 92 ? 7.666 -20.502 10.707 1.00 57.25 92 LEU A O 1
ATOM 774 N N . LEU A 1 93 ? 8.966 -20.335 8.887 1.00 55.97 93 LEU A N 1
ATOM 775 C CA . LEU A 1 93 ? 7.950 -19.722 8.017 1.00 55.97 93 LEU A CA 1
ATOM 776 C C . LEU A 1 93 ? 6.885 -20.728 7.550 1.00 55.97 93 LEU A C 1
ATOM 778 O O . LEU A 1 93 ? 5.789 -20.329 7.152 1.00 55.97 93 LEU A O 1
ATOM 782 N N . HIS A 1 94 ? 7.194 -22.025 7.591 1.00 57.75 94 HIS A N 1
ATOM 783 C CA . HIS A 1 94 ? 6.292 -23.108 7.197 1.00 57.75 94 HIS A CA 1
ATOM 784 C C . HIS A 1 94 ? 5.733 -23.905 8.382 1.00 57.75 94 HIS A C 1
ATOM 786 O O . HIS A 1 94 ? 4.781 -24.669 8.203 1.00 57.75 94 HIS A O 1
ATOM 792 N N . THR A 1 95 ? 6.261 -23.706 9.591 1.00 63.75 95 THR A N 1
ATOM 793 C CA . THR A 1 95 ? 5.740 -24.323 10.807 1.00 63.75 95 THR A CA 1
ATOM 794 C C . THR A 1 95 ? 4.361 -23.752 11.109 1.00 63.75 95 THR A C 1
ATOM 796 O O . THR A 1 95 ? 4.196 -22.586 11.470 1.00 63.75 95 THR A O 1
ATOM 799 N N . ARG A 1 96 ? 3.338 -24.598 10.979 1.00 52.78 96 ARG A N 1
ATOM 800 C CA . ARG A 1 96 ? 1.983 -24.284 11.426 1.00 52.78 96 ARG A CA 1
ATOM 801 C C . ARG A 1 96 ? 1.999 -24.211 12.953 1.00 52.78 96 ARG A C 1
ATOM 803 O O . ARG A 1 96 ? 1.961 -25.239 13.614 1.00 52.78 96 ARG A O 1
ATOM 810 N N . MET A 1 97 ? 2.077 -23.001 13.496 1.00 59.09 97 MET A N 1
ATOM 811 C CA . MET A 1 97 ? 2.008 -22.735 14.934 1.00 59.09 97 MET A CA 1
ATOM 812 C C . MET A 1 97 ? 0.537 -22.813 15.388 1.00 59.09 97 MET A C 1
ATOM 814 O O . MET A 1 97 ? -0.233 -21.905 15.066 1.00 59.09 97 MET A O 1
ATOM 818 N N . PRO A 1 98 ? 0.108 -23.872 16.103 1.00 55.72 98 PRO A N 1
ATOM 819 C CA . PRO A 1 98 ? -1.308 -24.101 16.419 1.00 55.72 98 PRO A CA 1
ATOM 820 C C . PRO A 1 98 ? -1.913 -23.022 17.330 1.00 55.72 98 PRO A C 1
ATOM 822 O O . PRO A 1 98 ? -3.115 -22.791 17.275 1.00 55.72 98 PRO A O 1
ATOM 825 N N . ASN A 1 99 ? -1.079 -22.309 18.094 1.00 56.38 99 ASN A N 1
ATOM 826 C CA . ASN A 1 99 ? -1.493 -21.260 19.031 1.00 56.38 99 ASN A CA 1
ATOM 827 C C . ASN A 1 99 ? -1.051 -19.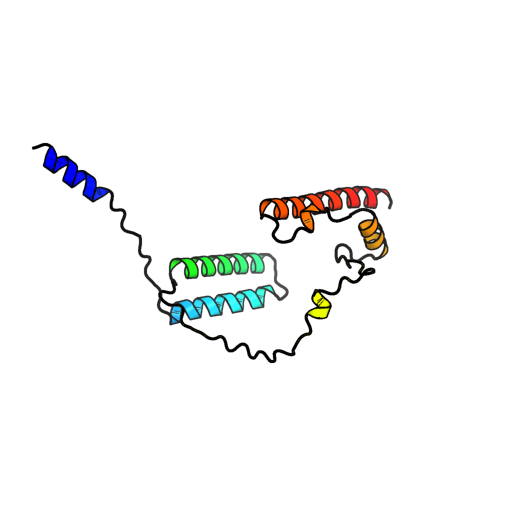851 18.600 1.00 56.38 99 ASN A C 1
ATOM 829 O O . ASN A 1 99 ? -1.004 -18.938 19.426 1.00 56.38 99 ASN A O 1
ATOM 833 N N . MET A 1 100 ? -0.702 -19.648 17.323 1.00 54.06 100 MET A N 1
ATOM 834 C CA . MET A 1 100 ? -0.327 -18.319 16.839 1.00 54.06 100 MET A CA 1
ATOM 835 C C . MET A 1 100 ? -1.560 -17.421 16.783 1.00 54.06 100 MET A C 1
ATOM 837 O O . MET A 1 100 ? -2.355 -17.475 15.843 1.00 54.06 100 MET A O 1
ATOM 841 N N . LYS A 1 101 ? -1.715 -16.572 17.798 1.00 53.34 101 LYS A N 1
ATOM 842 C CA . LYS A 1 101 ? -2.635 -15.441 17.727 1.00 53.34 101 LYS A CA 1
ATOM 843 C C . LYS A 1 101 ? -2.036 -14.439 16.749 1.00 53.34 101 LYS A C 1
ATOM 845 O O . LYS A 1 101 ? -0.933 -13.944 16.964 1.00 53.34 101 LYS A O 1
ATOM 850 N N . LEU A 1 102 ? -2.745 -14.170 15.655 1.00 55.00 102 LEU A N 1
ATOM 851 C CA . LEU A 1 102 ? -2.397 -13.088 14.742 1.00 55.00 102 LEU A CA 1
ATOM 852 C C . LEU A 1 102 ? -2.447 -11.784 15.546 1.00 55.00 102 LEU A C 1
ATOM 854 O O . LEU A 1 102 ? -3.535 -11.298 15.855 1.00 55.00 102 LEU A O 1
ATOM 858 N N . HIS A 1 103 ? -1.286 -11.250 15.924 1.00 53.53 103 HIS A N 1
ATOM 859 C CA . HIS A 1 103 ? -1.241 -9.965 16.601 1.00 53.53 103 HIS A CA 1
ATOM 860 C C . HIS A 1 103 ? -1.627 -8.900 15.577 1.00 53.53 103 HIS A C 1
ATOM 862 O O . HIS A 1 103 ? -0.995 -8.759 14.530 1.00 53.53 103 HIS A O 1
ATOM 868 N N . SER A 1 104 ? -2.770 -8.262 15.808 1.00 61.97 104 SER A N 1
ATOM 869 C CA . SER A 1 104 ? -3.304 -7.267 14.896 1.00 61.97 104 SER A CA 1
ATOM 870 C C . SER A 1 104 ? -2.941 -5.890 15.419 1.00 61.97 104 SER A C 1
ATOM 872 O O . SER A 1 104 ? -3.467 -5.482 16.444 1.00 61.97 104 SER A O 1
ATOM 874 N N . ASP A 1 105 ? -2.164 -5.118 14.666 1.00 67.44 105 ASP A N 1
ATOM 875 C CA . ASP A 1 105 ? -1.890 -3.710 14.999 1.00 67.44 105 ASP A CA 1
ATOM 876 C C . ASP A 1 105 ? -3.100 -2.800 14.683 1.00 67.44 105 ASP A C 1
ATOM 878 O O . ASP A 1 105 ? -2.961 -1.633 14.322 1.00 67.44 105 ASP A O 1
ATOM 882 N N . SER A 1 106 ? -4.325 -3.343 14.739 1.00 77.88 106 SER A N 1
ATOM 883 C CA . SER A 1 106 ? -5.545 -2.611 14.377 1.00 77.88 106 SER A CA 1
ATOM 884 C C . SER A 1 106 ? -5.906 -1.538 15.408 1.00 77.88 106 SER A C 1
ATOM 886 O O . SER A 1 106 ? -6.544 -0.554 15.024 1.00 77.88 106 SER A O 1
ATOM 888 N N . TYR A 1 107 ? -5.508 -1.723 16.675 1.00 83.38 107 TYR A N 1
ATOM 889 C CA . TYR A 1 107 ? -5.761 -0.812 17.795 1.00 83.38 107 TYR A CA 1
ATOM 890 C C . TYR A 1 107 ? -4.607 -0.845 18.807 1.00 83.38 107 TYR A C 1
ATOM 892 O O . TYR A 1 107 ? -4.093 -1.916 19.110 1.00 83.38 107 TYR A O 1
ATOM 900 N N . SER A 1 108 ? -4.235 0.323 19.344 1.00 84.00 108 SER A N 1
ATOM 901 C CA . SER A 1 108 ? -3.217 0.456 20.402 1.00 84.00 108 SER A CA 1
ATOM 902 C C . SER A 1 108 ? -3.744 0.105 21.796 1.00 84.00 108 SER A C 1
ATOM 904 O O . SER A 1 108 ? -2.968 -0.255 22.673 1.00 84.00 108 SER A O 1
ATOM 906 N N . ASP A 1 109 ? -5.056 0.233 22.003 1.00 86.75 109 ASP A N 1
ATOM 907 C CA . ASP A 1 109 ? -5.724 -0.123 23.254 1.00 86.75 109 ASP A CA 1
ATOM 908 C C . ASP A 1 109 ? -5.900 -1.656 23.331 1.00 86.75 109 ASP A C 1
ATOM 910 O O . ASP A 1 109 ? -6.496 -2.237 22.413 1.00 86.75 109 ASP A O 1
ATOM 914 N N . PRO A 1 110 ? -5.392 -2.319 24.389 1.00 87.12 110 PRO A N 1
ATOM 915 C CA . PRO A 1 110 ? -5.407 -3.776 24.496 1.00 87.12 110 PRO A CA 1
ATOM 916 C C . PRO A 1 110 ? -6.819 -4.356 24.655 1.00 87.12 110 PRO A C 1
ATOM 918 O O . PRO A 1 110 ? -7.088 -5.443 24.142 1.00 87.12 110 PRO A O 1
ATOM 921 N N . GLU A 1 111 ? -7.736 -3.642 25.309 1.00 88.94 111 GLU A N 1
ATOM 922 C CA . GLU A 1 111 ? -9.117 -4.085 25.518 1.00 88.94 111 GLU A CA 1
ATOM 923 C C . GLU A 1 111 ? -9.902 -4.003 24.206 1.00 88.94 111 GLU A C 1
ATOM 925 O O . GLU A 1 111 ? -10.554 -4.963 23.781 1.00 88.94 111 GLU A O 1
ATOM 930 N N . LYS A 1 112 ? -9.753 -2.881 23.493 1.00 89.12 112 LYS A N 1
ATOM 931 C CA . LYS A 1 112 ? -10.356 -2.709 22.168 1.00 89.12 112 LYS A CA 1
ATOM 932 C C . LYS A 1 112 ? -9.797 -3.716 21.163 1.00 89.12 112 LYS A C 1
ATOM 934 O O . LYS A 1 112 ? -10.539 -4.221 20.319 1.00 89.12 112 LYS A O 1
ATOM 939 N N . LEU A 1 113 ? -8.501 -4.021 21.246 1.00 87.31 113 LEU A N 1
ATOM 940 C CA . LEU A 1 113 ? -7.862 -5.026 20.405 1.00 87.31 113 LEU A CA 1
ATOM 941 C C . LEU A 1 113 ? -8.404 -6.435 20.681 1.00 87.31 113 LEU A C 1
ATOM 943 O O . LEU A 1 113 ? -8.706 -7.160 19.730 1.00 87.31 113 LEU A O 1
ATOM 947 N N . ALA A 1 114 ? -8.560 -6.814 21.952 1.00 87.69 114 ALA A N 1
ATOM 948 C CA . ALA A 1 114 ? -9.145 -8.098 22.331 1.00 87.69 114 ALA A CA 1
ATOM 949 C C . ALA A 1 114 ? -10.573 -8.234 21.780 1.00 87.69 114 ALA A C 1
ATOM 951 O O . ALA A 1 114 ? -10.860 -9.185 21.049 1.00 87.69 114 ALA A O 1
ATOM 952 N N . ALA A 1 115 ? -11.419 -7.224 21.995 1.00 89.88 115 ALA A N 1
ATOM 953 C CA . ALA A 1 115 ? -12.783 -7.204 21.473 1.00 89.88 115 ALA A CA 1
ATOM 954 C C . ALA A 1 115 ? -12.834 -7.247 19.934 1.00 89.88 115 ALA A C 1
ATOM 956 O O . ALA A 1 115 ? -13.681 -7.927 19.353 1.00 89.88 115 ALA A O 1
ATOM 957 N N . TRP A 1 116 ? -11.910 -6.564 19.250 1.00 89.50 116 TRP A N 1
ATOM 958 C CA . TRP A 1 116 ? -11.788 -6.640 17.793 1.00 89.50 116 TRP A CA 1
ATOM 959 C C . TRP A 1 116 ? -11.417 -8.049 17.318 1.00 89.50 116 TRP A C 1
ATOM 961 O O . TRP A 1 116 ? -11.968 -8.525 16.325 1.00 89.50 116 TRP A O 1
ATOM 971 N N . SER A 1 117 ? -10.505 -8.722 18.023 1.00 85.88 117 SER A N 1
ATOM 972 C CA . SER A 1 117 ? -10.061 -10.076 17.675 1.00 85.88 117 SER A CA 1
ATOM 973 C C . SER A 1 117 ? -11.154 -11.137 17.840 1.00 85.88 117 SER A C 1
ATOM 975 O O . SER A 1 117 ? -11.161 -12.120 17.103 1.00 85.88 117 SER A O 1
ATOM 977 N N . GLU A 1 118 ? -12.099 -10.914 18.755 1.00 87.44 118 GLU A N 1
ATOM 978 C CA . GLU A 1 118 ? -13.296 -11.746 18.917 1.00 87.44 118 GLU A CA 1
ATOM 979 C C . GLU A 1 118 ? -14.369 -11.420 17.871 1.00 87.44 118 GLU A C 1
ATOM 981 O O . GLU A 1 118 ? -15.028 -12.319 17.351 1.00 87.44 118 GLU A O 1
ATOM 986 N N . PHE A 1 119 ? -14.530 -10.138 17.532 1.00 89.81 119 PHE A N 1
ATOM 987 C CA . PHE A 1 119 ? -15.537 -9.682 16.577 1.00 89.81 119 PHE A CA 1
ATOM 988 C C . PHE A 1 119 ? -15.209 -10.073 15.129 1.00 89.81 119 PHE A C 1
ATOM 990 O O . PHE A 1 119 ? -16.082 -10.535 14.392 1.00 89.81 119 PHE A O 1
ATOM 997 N N . TYR A 1 120 ? -13.965 -9.861 14.696 1.00 88.19 120 TYR A N 1
ATOM 998 C CA . TYR A 1 120 ? -13.575 -10.003 13.297 1.00 88.19 120 TYR A CA 1
ATOM 999 C C . TYR A 1 120 ? -12.699 -11.230 13.062 1.00 88.19 120 TYR A C 1
ATOM 1001 O O . TYR A 1 120 ? -11.554 -11.308 13.508 1.00 88.19 120 TYR A O 1
ATOM 1009 N N . THR A 1 121 ? -13.195 -12.146 12.230 1.00 86.06 121 THR A N 1
ATOM 1010 C CA . THR A 1 121 ? -12.409 -13.266 11.709 1.00 86.06 121 THR A CA 1
ATOM 1011 C C . THR A 1 121 ? -12.192 -13.119 10.208 1.00 86.06 121 THR A C 1
ATOM 1013 O O . THR A 1 121 ? -13.110 -12.852 9.436 1.00 86.06 121 THR A O 1
ATOM 1016 N N . LEU A 1 122 ? -10.943 -13.300 9.771 1.00 83.75 122 LEU A N 1
ATOM 1017 C CA . LEU A 1 122 ? -10.586 -13.162 8.361 1.00 83.75 122 LEU A CA 1
ATOM 1018 C C . LEU A 1 122 ? -11.266 -14.268 7.523 1.00 83.75 122 LEU A C 1
ATOM 1020 O O . LEU A 1 122 ? -11.000 -15.447 7.801 1.00 83.75 122 LEU A O 1
ATOM 1024 N N . PRO A 1 123 ? -12.074 -13.944 6.493 1.00 88.31 123 PRO A N 1
ATOM 1025 C CA . PRO A 1 123 ? -12.763 -14.943 5.675 1.00 88.31 123 PRO A CA 1
ATOM 1026 C C . PRO A 1 123 ? -11.807 -15.912 4.967 1.00 88.31 123 PRO A C 1
ATOM 1028 O O . PRO A 1 123 ? -10.693 -15.538 4.599 1.00 88.31 123 PRO A O 1
ATOM 1031 N N . LYS A 1 124 ? -12.256 -17.151 4.707 1.00 87.12 124 LYS A N 1
ATOM 1032 C CA . LYS A 1 124 ? -11.437 -18.185 4.037 1.00 87.12 124 LYS A CA 1
ATOM 1033 C C . LYS A 1 124 ? -10.899 -17.722 2.679 1.00 87.12 124 LYS A C 1
ATOM 1035 O O . LYS A 1 124 ? -9.728 -17.950 2.394 1.00 87.12 124 LYS A O 1
ATOM 1040 N N . ARG A 1 125 ? -11.715 -17.011 1.890 1.00 87.19 125 ARG A N 1
ATOM 1041 C CA . ARG A 1 125 ? -11.299 -16.447 0.593 1.00 87.19 125 ARG A CA 1
ATOM 1042 C C . ARG A 1 125 ? -10.074 -15.534 0.705 1.00 87.19 125 ARG A C 1
ATOM 1044 O O . ARG A 1 125 ? -9.172 -15.629 -0.116 1.00 87.19 125 ARG A O 1
ATOM 1051 N N . CYS A 1 126 ? -9.972 -14.769 1.791 1.00 86.88 126 CYS A N 1
ATOM 1052 C CA . CYS A 1 126 ? -8.855 -13.861 2.059 1.00 86.88 126 CYS A CA 1
ATOM 1053 C C . CYS A 1 126 ? -7.588 -14.565 2.569 1.00 86.88 126 CYS A C 1
ATOM 1055 O O . CYS A 1 126 ? -6.552 -13.926 2.719 1.00 86.88 126 CYS A O 1
ATOM 1057 N N . ARG A 1 127 ? -7.662 -15.871 2.863 1.00 83.62 127 ARG A N 1
ATOM 1058 C CA . ARG A 1 127 ? -6.515 -16.705 3.261 1.00 83.62 127 ARG A CA 1
ATOM 1059 C C . ARG A 1 127 ? -5.971 -17.545 2.103 1.00 83.62 127 ARG A C 1
ATOM 1061 O O . ARG A 1 127 ? -5.017 -18.297 2.301 1.00 83.62 127 ARG A O 1
ATOM 1068 N N . SER A 1 128 ? -6.598 -17.473 0.929 1.00 82.31 128 SER A N 1
ATOM 1069 C CA . SER A 1 128 ? -6.197 -18.261 -0.233 1.00 82.31 128 SER A CA 1
ATOM 1070 C C . SER A 1 128 ? -4.828 -17.812 -0.752 1.00 82.31 128 SER A C 1
ATOM 1072 O O . SER A 1 128 ? -4.519 -16.621 -0.826 1.00 82.31 128 SER A O 1
ATOM 1074 N N . LYS A 1 129 ? -3.974 -18.785 -1.087 1.00 79.94 129 LYS A N 1
ATOM 1075 C CA . LYS A 1 129 ? -2.711 -18.512 -1.779 1.00 79.94 129 LYS A CA 1
ATOM 1076 C C . LYS A 1 129 ? -3.019 -18.283 -3.257 1.00 79.94 129 LYS A C 1
ATOM 1078 O O . LYS A 1 129 ? -3.742 -19.078 -3.844 1.00 79.94 129 LYS A O 1
ATOM 1083 N N . GLY A 1 130 ? -2.459 -17.224 -3.839 1.00 79.69 130 GLY A N 1
ATOM 1084 C CA . GLY A 1 130 ? -2.692 -16.881 -5.246 1.00 79.69 130 GLY A CA 1
ATOM 1085 C C . GLY A 1 130 ? -4.062 -16.255 -5.522 1.00 79.69 130 GLY A C 1
ATOM 1086 O O . GLY A 1 130 ? -4.606 -16.468 -6.600 1.00 79.69 130 GLY A O 1
ATOM 1087 N N . MET A 1 131 ? -4.633 -15.519 -4.557 1.00 81.75 131 MET A N 1
ATOM 1088 C CA . MET A 1 131 ? -5.913 -14.829 -4.757 1.00 81.75 131 MET A CA 1
ATOM 1089 C C . MET A 1 131 ? -5.838 -13.840 -5.930 1.00 81.75 131 MET A C 1
ATOM 1091 O O . MET A 1 131 ? -4.800 -13.208 -6.148 1.00 81.75 131 MET A O 1
ATOM 1095 N N . GLN A 1 132 ? -6.943 -13.679 -6.659 1.00 87.56 132 GLN A N 1
ATOM 1096 C CA . GLN A 1 132 ? -7.027 -12.688 -7.730 1.00 87.56 132 GLN A CA 1
ATOM 1097 C C . GLN A 1 132 ? -7.042 -11.264 -7.156 1.00 87.56 132 GLN A C 1
ATOM 1099 O O . GLN A 1 132 ? -7.463 -11.039 -6.020 1.00 87.56 132 GLN A O 1
ATOM 1104 N N . SER A 1 133 ? -6.633 -10.268 -7.946 1.00 85.81 133 SER A N 1
ATOM 1105 C CA . SER A 1 133 ? -6.640 -8.862 -7.510 1.00 85.81 133 SER A CA 1
ATOM 1106 C C . SER A 1 133 ? -8.027 -8.386 -7.054 1.00 85.81 133 SER A C 1
ATOM 1108 O O . SER A 1 133 ? -8.127 -7.597 -6.120 1.00 85.81 133 SER A O 1
ATOM 1110 N N . SER A 1 134 ? -9.100 -8.897 -7.663 1.00 87.69 134 SER A N 1
ATOM 1111 C CA . SER A 1 134 ? -10.487 -8.628 -7.261 1.00 87.69 134 SER A CA 1
ATOM 1112 C C . SER A 1 134 ? -10.805 -9.148 -5.855 1.00 87.69 134 SER A C 1
ATOM 1114 O O . SER A 1 134 ? -11.425 -8.443 -5.060 1.00 87.69 134 SER A O 1
ATOM 1116 N N . ASP A 1 135 ? -10.334 -10.349 -5.510 1.00 85.38 135 ASP A N 1
ATOM 1117 C CA . ASP A 1 135 ? -10.472 -10.907 -4.163 1.00 85.38 135 ASP A CA 1
ATOM 1118 C C . ASP A 1 135 ? -9.692 -10.093 -3.137 1.00 85.38 135 ASP A C 1
ATOM 1120 O O . ASP A 1 135 ? -10.178 -9.873 -2.028 1.00 85.38 135 ASP A O 1
ATOM 1124 N N . PHE A 1 136 ? -8.511 -9.598 -3.513 1.00 86.50 136 PHE A N 1
ATOM 1125 C CA . PHE A 1 136 ? -7.720 -8.731 -2.649 1.00 86.50 136 PHE A CA 1
ATOM 1126 C C . PHE A 1 136 ? -8.454 -7.424 -2.326 1.00 86.50 136 PHE A C 1
ATOM 1128 O O . PHE A 1 136 ? -8.554 -7.056 -1.151 1.00 86.50 136 PHE A O 1
ATOM 1135 N N . VAL A 1 137 ? -9.004 -6.754 -3.348 1.00 92.38 137 VAL A N 1
ATOM 1136 C CA . VAL A 1 137 ? -9.803 -5.528 -3.177 1.00 92.38 137 VAL A CA 1
ATOM 1137 C C . VAL A 1 137 ? -10.995 -5.806 -2.266 1.00 92.38 137 VAL A C 1
ATOM 1139 O O . VAL A 1 137 ? -11.147 -5.141 -1.243 1.00 92.38 137 VAL A O 1
ATOM 1142 N N . TRP A 1 138 ? -11.755 -6.865 -2.552 1.00 94.25 138 TRP A N 1
ATOM 1143 C CA . TRP A 1 138 ? -12.906 -7.241 -1.735 1.00 94.25 138 TRP A CA 1
ATOM 1144 C C . TRP A 1 138 ? -12.524 -7.502 -0.273 1.00 94.25 138 TRP A C 1
ATOM 1146 O O . TRP A 1 138 ? -13.204 -7.049 0.642 1.00 94.25 138 TRP A O 1
ATOM 1156 N N . CYS A 1 139 ? -11.422 -8.211 -0.021 1.00 92.12 139 CYS A N 1
ATOM 1157 C CA . CYS A 1 139 ? -10.960 -8.496 1.336 1.00 92.12 139 CYS A CA 1
ATOM 1158 C C . CYS A 1 139 ? -10.554 -7.227 2.095 1.00 92.12 139 CYS A C 1
ATOM 1160 O O . CYS A 1 139 ? -10.754 -7.146 3.311 1.00 92.12 139 CYS A O 1
ATOM 1162 N N . SER A 1 140 ? -9.992 -6.243 1.390 1.00 88.88 140 SER A N 1
ATOM 1163 C CA . SER A 1 140 ? -9.651 -4.941 1.959 1.00 88.88 140 SER A CA 1
ATOM 1164 C C . SER A 1 140 ? -10.907 -4.152 2.335 1.00 88.88 140 SER A C 1
ATOM 1166 O O . SER A 1 140 ? -11.037 -3.728 3.486 1.00 88.88 140 SER A O 1
ATOM 1168 N N . GLU A 1 141 ? -11.858 -4.038 1.408 1.00 93.00 141 GLU A N 1
ATOM 1169 C CA . GLU A 1 141 ? -13.132 -3.341 1.610 1.00 93.00 141 GLU A CA 1
ATOM 1170 C C . GLU A 1 141 ? -13.961 -3.993 2.719 1.00 93.00 141 GLU A C 1
ATOM 1172 O O . GLU A 1 141 ? -14.414 -3.318 3.643 1.00 93.00 141 GLU A O 1
ATOM 1177 N N . TYR A 1 142 ? -14.076 -5.323 2.693 1.00 92.75 142 TYR A N 1
ATOM 1178 C CA . TYR A 1 142 ? -14.788 -6.090 3.709 1.00 92.75 142 TYR A CA 1
ATOM 1179 C C . TYR A 1 142 ? -14.200 -5.863 5.104 1.00 92.75 142 TYR A C 1
ATOM 1181 O O . TYR A 1 142 ? -14.939 -5.609 6.056 1.00 92.75 142 TYR A O 1
ATOM 1189 N N . ARG A 1 143 ? -12.866 -5.899 5.246 1.00 91.50 143 ARG A N 1
ATOM 1190 C CA . ARG A 1 143 ? -12.208 -5.603 6.528 1.00 91.50 143 ARG A CA 1
ATOM 1191 C C . ARG A 1 143 ? -12.504 -4.174 6.990 1.00 91.50 143 ARG A C 1
ATOM 1193 O O . ARG A 1 143 ? -12.726 -3.968 8.183 1.00 91.50 143 ARG A O 1
ATOM 1200 N N . GLY A 1 144 ? -12.500 -3.208 6.070 1.00 90.88 144 GLY A N 1
ATOM 1201 C CA . GLY A 1 144 ? -12.845 -1.814 6.353 1.00 90.88 144 GLY A CA 1
ATOM 1202 C C . GLY A 1 144 ? -14.273 -1.663 6.880 1.00 90.88 144 GLY A C 1
ATOM 1203 O O . GLY A 1 144 ? -14.482 -1.034 7.916 1.00 90.88 144 GLY A O 1
ATOM 1204 N N . GLU A 1 145 ? -15.238 -2.316 6.236 1.00 93.50 145 GLU A N 1
ATOM 1205 C CA . GLU A 1 145 ? -16.642 -2.265 6.649 1.00 93.50 145 GLU A CA 1
ATOM 1206 C C . GLU A 1 145 ? -16.869 -2.931 8.013 1.00 93.50 145 GLU A C 1
ATOM 1208 O O . GLU A 1 145 ? -17.531 -2.366 8.884 1.00 93.50 145 GLU A O 1
ATOM 1213 N N . GLN A 1 146 ? -16.247 -4.088 8.264 1.00 93.50 146 GLN A N 1
ATOM 1214 C CA . GLN A 1 146 ? -16.302 -4.725 9.584 1.00 93.50 146 GLN A CA 1
ATOM 1215 C C . GLN A 1 146 ? -15.698 -3.831 10.672 1.00 93.50 146 GLN A C 1
ATOM 1217 O O . GLN A 1 146 ? -16.250 -3.738 11.769 1.00 93.50 146 GLN A O 1
ATOM 1222 N N . LYS A 1 147 ? -14.605 -3.121 10.365 1.00 92.25 147 LYS A N 1
ATOM 1223 C CA . LYS A 1 147 ? -14.001 -2.156 11.290 1.00 92.25 147 LYS A CA 1
ATOM 1224 C C . LYS A 1 147 ? -14.963 -1.013 11.611 1.00 92.25 147 LYS A C 1
ATOM 1226 O O . LYS A 1 147 ? -15.145 -0.687 12.780 1.00 92.25 147 LYS A O 1
ATOM 1231 N N . ARG A 1 148 ? -15.642 -0.466 10.601 1.00 92.75 148 ARG A N 1
ATOM 1232 C CA . ARG A 1 148 ? -16.653 0.588 10.773 1.00 92.75 148 ARG A CA 1
ATOM 1233 C C . ARG A 1 148 ? -17.813 0.129 11.663 1.00 92.75 148 ARG A C 1
ATOM 1235 O O . ARG A 1 148 ? -18.211 0.850 12.576 1.00 92.75 148 ARG A O 1
ATOM 1242 N N . LEU A 1 149 ? -18.333 -1.080 11.434 1.00 94.44 149 LEU A N 1
ATOM 1243 C CA . LEU A 1 149 ? -19.408 -1.666 12.244 1.00 94.44 149 LEU A CA 1
ATOM 1244 C C . LEU A 1 149 ? -18.975 -1.901 13.694 1.00 94.44 149 LEU A C 1
ATOM 1246 O O . LEU A 1 149 ? -19.732 -1.601 14.620 1.00 94.44 149 LEU A O 1
ATOM 1250 N N . PHE A 1 150 ? -17.761 -2.411 13.892 1.00 93.81 150 PHE A N 1
ATOM 1251 C CA . PHE A 1 150 ? -17.185 -2.593 15.217 1.00 93.81 150 PHE A CA 1
ATOM 1252 C C . PHE A 1 150 ? -17.043 -1.260 15.952 1.00 93.81 150 PHE A C 1
ATOM 1254 O O . PHE A 1 150 ? -17.493 -1.146 17.086 1.00 93.81 150 PHE A O 1
ATOM 1261 N N . GLU A 1 151 ? -16.493 -0.231 15.306 1.00 92.50 151 GLU A N 1
ATOM 1262 C CA . GLU A 1 151 ? -16.310 1.090 15.917 1.00 92.50 151 GLU A CA 1
ATOM 1263 C C . GLU A 1 151 ? -17.637 1.756 16.272 1.00 92.50 151 GLU A C 1
ATOM 1265 O O . GLU A 1 151 ? -17.770 2.307 17.363 1.00 92.50 151 GLU A O 1
ATOM 1270 N N . ALA A 1 152 ? -18.650 1.634 15.412 1.00 92.81 152 ALA A N 1
ATOM 1271 C CA . ALA A 1 152 ? -19.988 2.137 15.703 1.00 92.81 152 ALA A CA 1
ATOM 1272 C C . ALA A 1 152 ? -20.621 1.457 16.931 1.00 92.81 152 ALA A C 1
ATOM 1274 O O . ALA A 1 152 ? -21.339 2.107 17.689 1.00 92.81 152 ALA A O 1
ATOM 1275 N N . ARG A 1 153 ? -20.365 0.158 17.143 1.00 91.69 153 ARG A N 1
ATOM 1276 C CA . ARG A 1 153 ? -20.818 -0.571 18.341 1.00 91.69 153 ARG A CA 1
ATOM 1277 C C . ARG A 1 153 ? -19.979 -0.223 19.567 1.00 91.69 153 ARG A C 1
ATOM 1279 O O . ARG A 1 153 ? -20.534 -0.030 20.642 1.00 91.69 153 ARG A O 1
ATOM 1286 N N . TRP A 1 154 ? -18.665 -0.114 19.400 1.00 90.06 154 TRP A N 1
ATOM 1287 C CA . TRP A 1 154 ? -17.719 0.195 20.469 1.00 90.06 154 TRP A CA 1
ATOM 1288 C C . TRP A 1 154 ? -17.968 1.583 21.062 1.00 90.06 154 TRP A C 1
ATOM 1290 O O . TRP A 1 154 ? -18.051 1.723 22.277 1.00 90.06 154 TRP A O 1
ATOM 1300 N N . ASN A 1 155 ? -18.185 2.590 20.211 1.00 85.44 155 ASN A N 1
ATOM 1301 C CA . ASN A 1 155 ? -18.462 3.963 20.639 1.00 85.44 155 ASN A CA 1
ATOM 1302 C C . ASN A 1 155 ? -19.812 4.121 21.355 1.00 85.44 155 ASN A C 1
ATOM 1304 O O . ASN A 1 155 ? -19.989 5.095 22.065 1.00 85.44 155 ASN A O 1
ATOM 1308 N N . LYS A 1 156 ? -20.764 3.197 21.162 1.00 83.56 156 LYS A N 1
ATOM 1309 C CA . LYS A 1 156 ? -22.047 3.181 21.891 1.00 83.56 156 LYS A CA 1
ATOM 1310 C C . LYS A 1 156 ? -21.964 2.488 23.251 1.00 83.56 156 LYS A C 1
ATOM 1312 O O . LYS A 1 156 ? -22.888 2.599 24.045 1.00 83.56 156 LYS A O 1
ATOM 1317 N N . ARG A 1 157 ? -20.915 1.693 23.475 1.00 73.06 157 ARG A N 1
ATOM 1318 C CA . ARG A 1 157 ? -20.696 0.924 24.708 1.00 73.06 157 ARG A CA 1
ATOM 1319 C C . ARG A 1 157 ? -19.934 1.730 25.766 1.00 73.06 157 ARG A C 1
ATOM 1321 O O . ARG A 1 157 ? -19.761 1.237 26.875 1.00 73.06 157 ARG A O 1
ATOM 1328 N N . ARG A 1 158 ? -19.453 2.914 25.390 1.00 56.06 158 ARG A N 1
ATOM 1329 C CA . ARG A 1 158 ? -18.660 3.848 26.184 1.00 56.06 158 ARG A CA 1
ATOM 1330 C C . ARG A 1 158 ? -19.436 5.148 26.327 1.00 56.06 158 ARG A C 1
ATOM 1332 O O . ARG A 1 158 ? -19.277 5.780 27.387 1.00 56.06 158 ARG A O 1
#

Foldseek 3Di:
DVVVVVVVVVVVPPPPPCPDAADDPVVLVVLVVVLVVLVVVLVDDDDPVVNVVSVVSNVVSVVVCVRHPDDPDPPPPPPPPPPPVPVPVCVVVVDPDVPDDPQDPPDPDPVLSVVLSVQDDQDPLNVDDPRDPVSVVVSVVVVVVSVVVSVVVVVVVD

pLDDT: mean 76.46, std 19.16, range [35.59, 97.62]